Protein AF-A0A352RUY3-F1 (afdb_monomer_lite)

Structure (mmCIF, N/CA/C/O backbone):
data_AF-A0A352RUY3-F1
#
_entry.id   AF-A0A352RUY3-F1
#
loop_
_atom_site.group_PDB
_atom_site.id
_atom_site.type_symbol
_atom_site.label_atom_id
_atom_site.label_alt_id
_atom_site.label_comp_id
_atom_site.label_asym_id
_atom_site.label_entity_id
_atom_site.label_seq_id
_atom_site.pdbx_PDB_ins_code
_atom_site.Cartn_x
_atom_site.Cartn_y
_atom_site.Cartn_z
_atom_site.occupancy
_atom_site.B_iso_or_equiv
_atom_site.auth_seq_id
_atom_site.auth_comp_id
_atom_site.auth_asym_id
_atom_site.auth_atom_id
_atom_site.pdbx_PDB_model_num
ATOM 1 N N . TYR A 1 1 ? 2.647 -5.104 -7.781 1.00 88.69 1 TYR A N 1
ATOM 2 C CA . TYR A 1 1 ? 3.304 -6.382 -8.153 1.00 88.69 1 TYR A CA 1
ATOM 3 C C . TYR A 1 1 ? 2.282 -7.500 -8.209 1.00 88.69 1 TYR A C 1
ATOM 5 O O . TYR A 1 1 ? 1.164 -7.281 -7.760 1.00 88.69 1 TYR A O 1
ATOM 13 N N . ALA A 1 2 ? 2.640 -8.647 -8.791 1.00 91.00 2 ALA A N 1
ATOM 14 C CA . ALA A 1 2 ? 1.760 -9.812 -8.848 1.00 91.00 2 ALA A CA 1
ATOM 15 C C . ALA A 1 2 ? 1.557 -10.441 -7.457 1.00 91.00 2 ALA A C 1
ATOM 17 O O . ALA A 1 2 ? 2.426 -10.331 -6.588 1.00 91.00 2 ALA A O 1
ATOM 18 N N . THR A 1 3 ? 0.415 -11.103 -7.277 1.00 95.25 3 THR A N 1
ATOM 19 C CA . THR A 1 3 ? 0.076 -11.882 -6.079 1.00 95.25 3 THR A CA 1
ATOM 20 C C . THR A 1 3 ? 1.113 -12.979 -5.827 1.00 95.25 3 THR A C 1
ATOM 22 O O . THR A 1 3 ? 1.635 -13.568 -6.773 1.00 95.25 3 THR A O 1
ATOM 25 N N . GLY A 1 4 ? 1.441 -13.240 -4.560 1.00 94.44 4 GLY A N 1
ATOM 26 C CA . GLY A 1 4 ? 2.446 -14.233 -4.160 1.00 94.44 4 GLY A CA 1
ATOM 27 C C . GLY A 1 4 ? 3.906 -13.784 -4.313 1.00 94.44 4 GLY A C 1
ATOM 28 O O . GLY A 1 4 ? 4.810 -14.495 -3.882 1.00 94.44 4 GLY A O 1
ATOM 29 N N . GLY A 1 5 ? 4.165 -12.605 -4.888 1.00 94.19 5 GLY A N 1
ATOM 30 C CA . GLY A 1 5 ? 5.494 -11.992 -4.884 1.00 94.19 5 GLY A CA 1
ATOM 31 C C . GLY A 1 5 ? 5.880 -11.434 -3.508 1.00 94.19 5 GLY A C 1
ATOM 32 O O . GLY A 1 5 ? 5.030 -11.229 -2.643 1.00 94.19 5 GLY A O 1
ATOM 33 N N . THR A 1 6 ? 7.159 -11.106 -3.319 1.00 94.44 6 THR A N 1
ATOM 34 C CA . THR A 1 6 ? 7.689 -10.590 -2.039 1.00 94.44 6 THR A CA 1
ATOM 35 C C . THR A 1 6 ? 6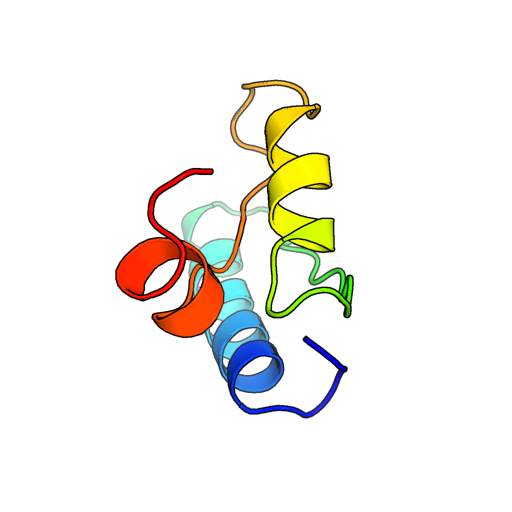.922 -9.372 -1.516 1.00 94.44 6 THR A C 1
ATOM 37 O O . THR A 1 6 ? 6.560 -9.333 -0.344 1.00 94.44 6 THR A O 1
ATOM 40 N N . THR A 1 7 ? 6.601 -8.403 -2.380 1.00 94.88 7 THR A N 1
ATOM 41 C CA . THR A 1 7 ? 5.808 -7.221 -1.999 1.00 94.88 7 THR A CA 1
ATOM 42 C C . THR A 1 7 ? 4.382 -7.574 -1.571 1.00 94.88 7 THR A C 1
ATOM 44 O O . THR A 1 7 ? 3.860 -6.945 -0.658 1.00 94.88 7 THR A O 1
ATOM 47 N N . ASP A 1 8 ? 3.747 -8.568 -2.199 1.00 96.75 8 ASP A N 1
ATOM 48 C CA . ASP A 1 8 ? 2.398 -9.010 -1.820 1.00 96.75 8 ASP A CA 1
ATOM 49 C C . ASP A 1 8 ? 2.406 -9.709 -0.456 1.00 96.75 8 ASP A C 1
ATOM 51 O O . ASP A 1 8 ? 1.578 -9.403 0.397 1.00 96.75 8 ASP A O 1
ATOM 55 N N . ILE A 1 9 ? 3.388 -10.583 -0.219 1.00 97.31 9 ILE A N 1
ATOM 56 C CA . ILE A 1 9 ? 3.558 -11.277 1.065 1.00 97.31 9 ILE A CA 1
ATOM 57 C C . ILE A 1 9 ? 3.751 -10.264 2.201 1.00 97.31 9 ILE A C 1
ATOM 59 O O . ILE A 1 9 ? 3.061 -10.338 3.218 1.00 97.31 9 ILE A O 1
ATOM 63 N N . LEU A 1 10 ? 4.639 -9.283 2.012 1.00 96.81 10 LEU A N 1
ATOM 64 C CA . LEU A 1 10 ? 4.865 -8.225 3.000 1.00 96.81 10 LEU A CA 1
ATOM 65 C C . LEU A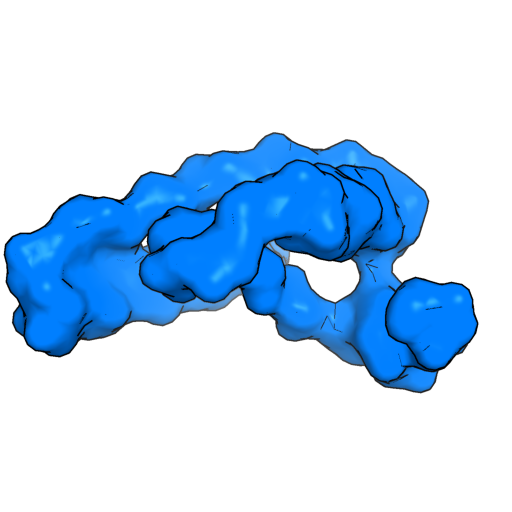 1 10 ? 3.618 -7.357 3.213 1.00 96.81 10 LEU A C 1
ATOM 67 O O . LEU A 1 10 ? 3.293 -7.033 4.353 1.00 96.81 10 LEU A O 1
ATOM 71 N N . ALA A 1 11 ? 2.890 -7.014 2.146 1.00 97.25 11 ALA A N 1
ATOM 72 C CA . ALA A 1 11 ? 1.656 -6.241 2.256 1.00 97.25 11 ALA A CA 1
ATOM 73 C C . ALA A 1 11 ? 0.586 -6.967 3.075 1.00 97.25 11 ALA A C 1
ATOM 75 O O . ALA A 1 11 ? -0.061 -6.340 3.908 1.00 97.25 11 ALA A O 1
ATOM 76 N N . ARG A 1 12 ? 0.436 -8.283 2.901 1.00 97.69 12 ARG A N 1
ATOM 77 C CA . ARG A 1 12 ? -0.516 -9.089 3.681 1.00 97.69 12 ARG A CA 1
ATOM 78 C C . ARG A 1 12 ? -0.138 -9.165 5.160 1.00 97.69 12 ARG A C 1
ATOM 80 O O . ARG A 1 12 ? -1.006 -8.975 6.004 1.00 97.69 12 ARG A O 1
ATOM 87 N N . ALA A 1 13 ? 1.143 -9.368 5.469 1.00 96.94 13 ALA A N 1
ATOM 88 C CA . ALA A 1 13 ? 1.626 -9.379 6.852 1.00 96.94 13 ALA A CA 1
ATOM 89 C C . ALA A 1 13 ? 1.447 -8.016 7.551 1.00 96.94 13 ALA A C 1
ATOM 91 O O . ALA A 1 13 ? 1.130 -7.954 8.739 1.00 96.94 13 ALA A O 1
ATOM 92 N N . LEU A 1 14 ? 1.629 -6.915 6.814 1.00 97.19 14 LEU A N 1
ATOM 93 C CA . LEU A 1 14 ? 1.381 -5.570 7.330 1.00 97.19 14 LEU A CA 1
ATOM 94 C C . LEU A 1 14 ? -0.119 -5.293 7.504 1.00 97.19 14 LEU A C 1
ATOM 96 O O . LEU A 1 14 ? -0.517 -4.707 8.505 1.00 97.19 14 LEU A O 1
ATOM 100 N N . ALA A 1 15 ? -0.952 -5.727 6.556 1.00 97.44 15 ALA A N 1
ATOM 101 C CA . ALA A 1 15 ? -2.400 -5.539 6.609 1.00 97.44 15 ALA A CA 1
ATOM 102 C C . ALA A 1 15 ? -3.030 -6.174 7.853 1.00 97.44 15 ALA A C 1
ATOM 104 O O . ALA A 1 15 ? -3.935 -5.582 8.432 1.00 97.44 15 ALA A O 1
ATOM 105 N N . GLU A 1 16 ? -2.536 -7.334 8.291 1.00 97.25 16 GLU A N 1
ATOM 106 C CA . GLU A 1 16 ? -2.992 -7.978 9.526 1.00 97.25 16 GLU A CA 1
ATOM 107 C C . GLU A 1 16 ? -2.746 -7.093 10.761 1.00 97.25 16 GLU A C 1
ATOM 109 O O . GLU A 1 16 ? -3.654 -6.874 11.565 1.00 97.25 16 GLU A O 1
ATOM 114 N N . GLN A 1 17 ? -1.547 -6.515 10.876 1.00 97.12 17 GLN A N 1
ATOM 115 C CA . GLN A 1 17 ? -1.190 -5.614 11.978 1.00 97.12 17 GLN A CA 1
ATOM 116 C C . GLN A 1 17 ? -1.968 -4.296 11.912 1.00 97.12 17 GLN A C 1
ATOM 118 O O . GLN A 1 17 ? -2.552 -3.871 12.908 1.00 97.12 17 GLN A O 1
ATOM 123 N N . LEU A 1 18 ? -2.053 -3.685 10.728 1.00 97.38 18 LEU A N 1
ATOM 124 C CA . LEU A 1 18 ? -2.822 -2.458 10.522 1.00 97.38 18 LEU A CA 1
ATOM 125 C C . LEU A 1 18 ? -4.301 -2.661 10.843 1.00 97.38 18 LEU A C 1
ATOM 127 O O . LEU A 1 18 ? -4.908 -1.803 11.473 1.00 97.38 18 LEU A O 1
ATOM 131 N N . ALA A 1 19 ? -4.884 -3.799 10.466 1.00 97.75 19 ALA A N 1
ATOM 132 C CA . ALA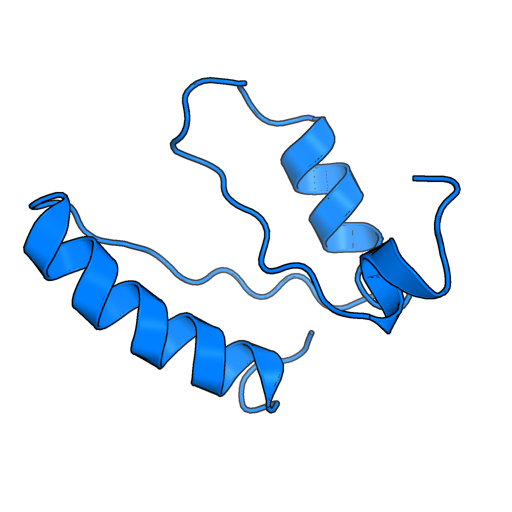 A 1 19 ? -6.274 -4.088 10.790 1.00 97.75 19 ALA A CA 1
ATOM 133 C C . ALA A 1 19 ? -6.507 -4.162 12.308 1.00 97.75 19 ALA A C 1
ATOM 135 O O . ALA A 1 19 ? -7.524 -3.674 12.811 1.00 97.75 19 ALA A O 1
ATOM 136 N N . ALA A 1 20 ? -5.549 -4.724 13.053 1.00 97.12 20 ALA A N 1
ATOM 137 C CA . ALA A 1 20 ? -5.608 -4.783 14.508 1.00 97.12 20 ALA A CA 1
ATOM 138 C C . ALA A 1 20 ? -5.505 -3.396 15.167 1.00 97.12 20 ALA A C 1
ATOM 140 O O . ALA A 1 20 ? -6.197 -3.155 16.162 1.00 97.12 20 ALA A O 1
ATOM 141 N N . GLU A 1 21 ? -4.688 -2.489 14.630 1.00 97.62 21 GLU A N 1
ATOM 142 C CA . GLU A 1 21 ? -4.529 -1.123 15.149 1.00 97.62 21 GLU A CA 1
ATOM 143 C C . GLU A 1 21 ? -5.694 -0.209 14.757 1.00 97.62 21 GLU A C 1
ATOM 145 O O . GLU A 1 21 ? -6.298 0.432 15.618 1.00 97.62 21 GLU A O 1
ATOM 150 N N . LEU A 1 22 ? -6.060 -0.203 13.475 1.00 96.50 22 LEU A N 1
ATOM 151 C CA . LEU A 1 22 ? -7.089 0.670 12.904 1.00 96.50 22 LEU A CA 1
ATOM 152 C C . LEU A 1 22 ? -8.515 0.223 13.242 1.00 96.50 22 LEU A C 1
ATOM 154 O O . LEU A 1 22 ? -9.457 0.987 13.050 1.00 96.50 22 LEU A O 1
ATOM 158 N N . LYS A 1 23 ? -8.692 -1.013 13.729 1.00 97.50 23 LYS A N 1
ATOM 159 C CA . LYS A 1 23 ? -10.009 -1.636 13.965 1.00 97.50 23 LYS A CA 1
ATOM 160 C C . LYS A 1 23 ? -10.886 -1.655 12.706 1.00 97.50 23 LYS A C 1
ATOM 162 O O . LYS A 1 23 ? -12.110 -1.590 12.785 1.00 97.50 23 LYS A O 1
ATOM 167 N N . GLN A 1 24 ? -10.248 -1.765 11.546 1.00 96.88 24 GLN A N 1
ATOM 168 C CA . GLN A 1 24 ? -10.876 -1.789 10.229 1.00 96.88 24 GLN A CA 1
ATOM 169 C C . GLN A 1 24 ? -10.214 -2.858 9.361 1.00 96.88 24 GLN A C 1
ATOM 171 O O . GLN A 1 24 ? -9.039 -3.171 9.532 1.00 96.88 24 GLN A O 1
ATOM 176 N N . SER A 1 25 ? -10.957 -3.435 8.419 1.00 96.69 25 SER A N 1
ATOM 177 C CA . SER A 1 25 ? -10.381 -4.384 7.465 1.00 96.69 25 SER A CA 1
ATOM 178 C C . SER A 1 25 ? -9.452 -3.668 6.487 1.00 96.69 25 SER A C 1
ATOM 180 O O . SER A 1 25 ? -9.837 -2.671 5.882 1.00 96.69 25 SER A O 1
ATOM 182 N N . VAL A 1 26 ? -8.256 -4.218 6.281 1.00 97.81 26 VAL A N 1
ATOM 183 C CA . VAL A 1 26 ? -7.303 -3.739 5.274 1.00 97.81 26 VAL A CA 1
ATOM 184 C C . VAL A 1 26 ? -7.312 -4.707 4.096 1.00 97.81 26 VAL A C 1
ATOM 186 O O . VAL A 1 26 ? -6.966 -5.879 4.240 1.00 97.81 26 VAL A O 1
ATOM 189 N N . ILE A 1 27 ? -7.741 -4.228 2.929 1.00 97.56 27 ILE A N 1
ATOM 190 C CA . ILE A 1 27 ? -7.887 -5.048 1.722 1.00 97.56 27 ILE A CA 1
ATOM 191 C C . ILE A 1 27 ? -6.659 -4.880 0.828 1.00 97.56 27 ILE A C 1
ATOM 193 O O . ILE A 1 27 ? -6.287 -3.766 0.469 1.00 97.56 27 ILE A O 1
ATOM 197 N N . ILE A 1 28 ? -6.039 -5.998 0.440 1.00 97.75 28 ILE A N 1
ATOM 198 C CA . ILE A 1 28 ? -4.904 -6.002 -0.488 1.00 97.75 28 ILE A CA 1
ATOM 199 C C . ILE A 1 28 ? -5.402 -6.134 -1.926 1.00 97.75 28 ILE A C 1
ATOM 201 O O . ILE A 1 28 ? -5.913 -7.185 -2.316 1.00 97.75 28 ILE A O 1
ATOM 205 N N . GLU A 1 29 ? -5.184 -5.090 -2.727 1.00 97.06 29 GLU A N 1
ATOM 206 C CA . GLU A 1 29 ? -5.439 -5.087 -4.167 1.00 97.06 29 GLU A CA 1
ATOM 207 C C . GLU A 1 29 ? -4.117 -5.088 -4.954 1.00 97.06 29 GLU A C 1
ATOM 209 O O . GLU A 1 29 ? -3.326 -4.142 -4.910 1.00 97.06 29 GLU A O 1
ATOM 214 N N . ASN A 1 30 ? -3.851 -6.159 -5.706 1.00 96.69 30 ASN A N 1
ATOM 215 C CA . ASN A 1 30 ? -2.652 -6.247 -6.534 1.00 96.69 30 ASN A CA 1
ATOM 216 C C . ASN A 1 30 ? -2.891 -5.616 -7.913 1.00 96.69 30 ASN A C 1
ATOM 218 O O . ASN A 1 30 ? -3.573 -6.187 -8.758 1.00 96.69 30 ASN A O 1
ATOM 222 N N . ARG A 1 31 ? -2.239 -4.479 -8.180 1.00 95.44 31 ARG A N 1
ATOM 223 C CA . ARG A 1 31 ? -2.182 -3.840 -9.508 1.00 95.44 31 ARG A CA 1
ATOM 224 C C . ARG A 1 31 ? -0.767 -3.976 -10.099 1.00 95.44 31 ARG A C 1
ATOM 226 O O . ARG A 1 31 ? 0.098 -3.137 -9.836 1.00 95.44 31 ARG A O 1
ATOM 233 N N . PRO A 1 32 ? -0.433 -5.089 -10.784 1.00 93.38 32 PRO A N 1
ATOM 234 C CA . PRO A 1 32 ? 0.878 -5.270 -11.409 1.00 93.38 32 PRO A CA 1
ATOM 235 C C . PRO A 1 32 ? 1.046 -4.384 -12.654 1.00 93.38 32 PRO A C 1
ATOM 237 O O . PRO A 1 32 ? 0.075 -4.052 -13.323 1.00 93.38 32 PRO A O 1
ATOM 240 N N . GLY A 1 33 ? 2.293 -4.040 -12.987 1.00 91.62 33 GLY A N 1
ATOM 241 C CA . GLY A 1 33 ? 2.629 -3.283 -14.199 1.00 91.62 33 GLY A CA 1
ATOM 242 C C . GLY A 1 33 ? 3.636 -2.160 -13.951 1.00 91.62 33 GLY A C 1
ATOM 243 O O . GLY A 1 33 ? 3.739 -1.648 -12.835 1.00 91.62 33 GLY A O 1
ATOM 244 N N . ALA A 1 34 ? 4.394 -1.811 -14.998 1.00 90.44 34 ALA A N 1
ATOM 245 C CA . ALA A 1 34 ? 5.315 -0.669 -15.050 1.00 90.44 34 ALA A CA 1
ATOM 246 C C . ALA A 1 34 ? 6.182 -0.484 -13.785 1.00 90.44 34 ALA A C 1
ATOM 248 O O . ALA A 1 34 ? 6.241 0.602 -13.223 1.00 90.44 34 ALA A O 1
ATOM 249 N N . ALA A 1 35 ?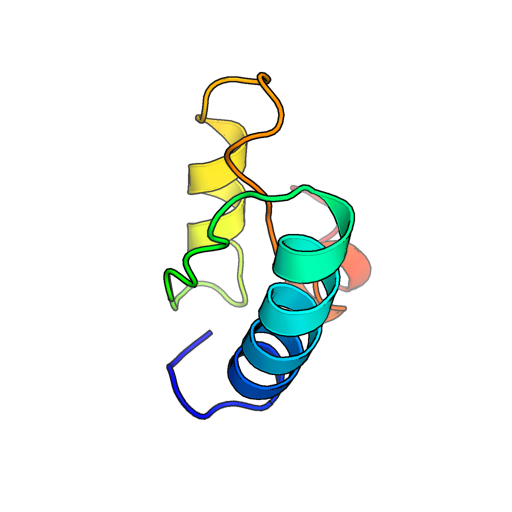 6.792 -1.566 -13.284 1.00 89.25 35 ALA A N 1
ATOM 250 C CA . ALA A 1 35 ? 7.632 -1.563 -12.076 1.00 89.25 35 ALA A CA 1
ATOM 251 C C . ALA A 1 35 ? 6.985 -0.956 -10.803 1.00 89.25 35 ALA A C 1
ATOM 253 O O . ALA A 1 35 ? 7.696 -0.560 -9.879 1.00 89.25 35 ALA A O 1
ATOM 254 N N . GLY A 1 36 ? 5.648 -0.930 -10.731 1.00 90.38 36 GLY A N 1
ATOM 255 C CA . GLY A 1 36 ? 4.872 -0.341 -9.633 1.00 90.38 36 GLY A CA 1
ATOM 256 C C . GLY A 1 36 ? 4.111 0.931 -10.019 1.00 90.38 36 GLY A C 1
ATOM 257 O O . GLY A 1 36 ? 3.155 1.283 -9.331 1.00 90.38 36 GLY A O 1
ATOM 258 N N . ASN A 1 37 ? 4.448 1.565 -11.145 1.00 90.88 37 ASN A N 1
ATOM 259 C CA . ASN A 1 37 ? 3.871 2.853 -11.541 1.00 90.88 37 ASN A CA 1
ATOM 260 C C . ASN A 1 37 ? 2.361 2.780 -11.806 1.00 90.88 37 ASN A C 1
ATOM 262 O O . ASN A 1 37 ? 1.653 3.746 -11.551 1.00 90.88 37 ASN A O 1
ATOM 266 N N . ALA A 1 38 ? 1.846 1.642 -12.284 1.00 93.25 38 ALA A N 1
ATOM 267 C CA . ALA A 1 38 ? 0.410 1.480 -12.531 1.00 93.25 38 ALA A CA 1
ATOM 268 C C . ALA A 1 38 ? -0.418 1.617 -11.239 1.00 93.25 38 ALA A C 1
ATOM 270 O O . ALA A 1 38 ? -1.476 2.240 -11.229 1.00 93.25 38 ALA A O 1
ATOM 271 N N . ALA A 1 39 ? 0.083 1.055 -10.139 1.00 94.44 39 ALA A N 1
ATOM 272 C CA . ALA A 1 39 ? -0.540 1.170 -8.829 1.00 94.44 39 ALA A CA 1
ATOM 273 C C . ALA A 1 39 ? -0.315 2.561 -8.216 1.00 94.44 39 ALA A C 1
ATOM 275 O O . ALA A 1 39 ? -1.247 3.124 -7.653 1.00 94.44 39 ALA A O 1
ATOM 276 N N . ALA A 1 40 ? 0.880 3.140 -8.380 1.00 94.69 40 ALA A N 1
ATOM 277 C CA . ALA A 1 40 ? 1.166 4.499 -7.919 1.00 94.69 40 ALA A CA 1
ATOM 278 C C . ALA A 1 40 ? 0.237 5.535 -8.580 1.00 94.69 40 ALA A C 1
ATOM 280 O O . ALA A 1 40 ? -0.371 6.338 -7.880 1.00 94.69 40 ALA A O 1
ATOM 281 N N . ALA A 1 41 ? 0.038 5.455 -9.901 1.00 94.31 41 ALA A N 1
ATOM 282 C CA . ALA A 1 41 ? -0.878 6.331 -10.636 1.00 94.31 41 ALA A CA 1
ATOM 283 C C . ALA A 1 41 ? -2.341 6.171 -10.186 1.00 94.31 41 ALA A C 1
ATOM 285 O O . ALA A 1 41 ? -3.076 7.152 -10.110 1.00 94.31 41 ALA A O 1
ATOM 286 N N . TYR A 1 42 ? -2.767 4.947 -9.857 1.00 96.06 42 TYR A N 1
ATOM 287 C CA . TYR A 1 42 ? -4.101 4.703 -9.302 1.00 96.06 42 TYR A CA 1
ATOM 288 C C . TYR A 1 42 ? -4.280 5.383 -7.936 1.00 96.06 42 TYR A C 1
ATOM 290 O O . TYR A 1 42 ? -5.264 6.091 -7.724 1.00 96.06 42 TYR A O 1
ATOM 298 N N . VAL A 1 43 ? -3.312 5.222 -7.025 1.00 95.88 43 VAL A N 1
ATOM 299 C CA . VAL A 1 43 ? -3.366 5.861 -5.699 1.00 95.88 43 VAL A CA 1
ATOM 300 C C . VAL A 1 43 ? -3.286 7.383 -5.812 1.00 95.88 43 VAL A C 1
ATOM 302 O O . VAL A 1 43 ? -4.032 8.075 -5.130 1.00 95.88 43 VAL A O 1
ATOM 305 N N . GLN A 1 44 ? -2.470 7.914 -6.726 1.00 95.25 44 GLN A N 1
ATOM 306 C CA . GLN A 1 44 ? -2.378 9.353 -6.996 1.00 95.25 44 GLN A CA 1
ATOM 307 C C . GLN A 1 44 ? -3.725 9.974 -7.407 1.00 95.25 44 GLN A C 1
ATOM 309 O O . GLN A 1 44 ? -3.994 11.126 -7.083 1.00 95.25 44 GLN A O 1
ATOM 314 N N . GLN A 1 45 ? -4.566 9.225 -8.125 1.00 96.19 45 GLN A N 1
ATOM 315 C CA . GLN A 1 45 ? -5.892 9.672 -8.571 1.00 96.19 45 GLN A CA 1
ATOM 316 C C . GLN A 1 45 ? -7.004 9.397 -7.547 1.00 96.19 45 GLN A C 1
ATOM 318 O O . GLN A 1 45 ? -8.147 9.797 -7.762 1.00 96.19 45 GLN A O 1
ATOM 323 N N . SER A 1 46 ? -6.696 8.689 -6.459 1.00 97.25 46 SER A N 1
ATOM 324 C CA . SER A 1 46 ? -7.671 8.333 -5.430 1.00 97.25 46 SER A CA 1
ATOM 325 C C . SER A 1 46 ? -7.955 9.507 -4.491 1.00 97.25 46 SER A C 1
ATOM 327 O O . SER A 1 46 ? -7.197 10.475 -4.422 1.00 97.25 46 SER A O 1
ATOM 329 N N . ALA A 1 47 ? -9.067 9.431 -3.755 1.00 97.88 47 ALA A N 1
ATOM 330 C CA . ALA A 1 47 ? -9.394 10.442 -2.758 1.00 97.88 47 ALA A CA 1
ATOM 331 C C . ALA A 1 47 ? -8.289 10.510 -1.679 1.00 97.88 47 ALA A C 1
ATOM 333 O O . ALA A 1 47 ? -7.864 9.465 -1.179 1.00 97.88 47 ALA A O 1
ATOM 334 N N . PRO A 1 48 ? -7.821 11.709 -1.286 1.00 97.06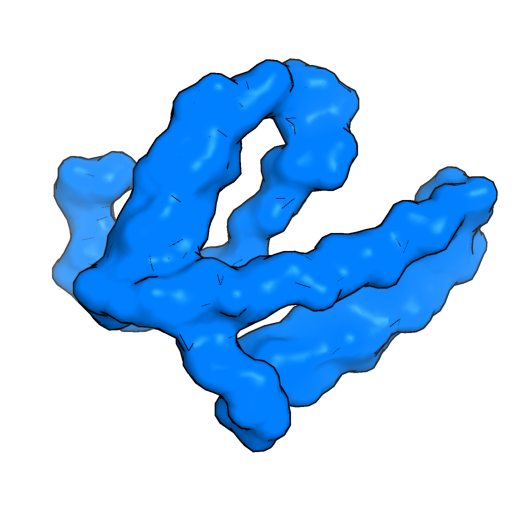 48 PRO A N 1
ATOM 335 C CA . PRO A 1 48 ? -6.797 11.875 -0.254 1.00 97.06 48 PRO A CA 1
ATOM 336 C C . PRO A 1 48 ? -7.401 11.764 1.159 1.00 97.06 48 PRO A C 1
ATOM 338 O O . PRO A 1 48 ? -7.224 12.645 1.997 1.00 97.06 48 PRO A O 1
ATOM 341 N N . ASP A 1 49 ? -8.160 10.699 1.414 1.00 97.19 49 ASP A N 1
ATOM 342 C CA . ASP A 1 49 ? -8.916 10.456 2.652 1.00 97.19 49 ASP A CA 1
ATOM 343 C C . ASP A 1 49 ? -8.266 9.412 3.579 1.00 97.19 49 ASP A C 1
ATOM 345 O O . ASP A 1 49 ? -8.773 9.136 4.665 1.00 97.19 49 ASP A O 1
ATOM 349 N N . GLY A 1 50 ? -7.127 8.851 3.164 1.00 95.12 50 GLY A N 1
ATOM 350 C CA . GLY A 1 50 ? -6.360 7.862 3.921 1.00 95.12 50 GLY A CA 1
ATOM 351 C C . GLY A 1 50 ? -6.811 6.410 3.735 1.00 95.12 50 GLY A C 1
ATOM 352 O O . GLY A 1 50 ? -6.153 5.520 4.269 1.00 95.12 50 GLY A O 1
ATOM 353 N N . TYR A 1 51 ? -7.865 6.136 2.959 1.00 96.75 51 TYR A N 1
ATOM 354 C CA . TYR A 1 51 ? -8.358 4.767 2.738 1.00 96.75 51 TYR A CA 1
ATOM 355 C C . TYR A 1 51 ? -7.684 4.048 1.568 1.00 96.75 51 TYR A C 1
ATOM 357 O O . TYR A 1 51 ? -7.745 2.821 1.478 1.00 96.75 51 TYR A O 1
ATOM 365 N N . THR A 1 52 ? -7.014 4.790 0.683 1.00 97.31 52 THR A N 1
ATOM 366 C CA . THR A 1 52 ? -6.230 4.213 -0.413 1.00 97.31 52 THR A CA 1
ATOM 367 C C . THR A 1 52 ? -4.746 4.428 -0.159 1.00 97.31 52 THR A C 1
ATOM 369 O O . THR A 1 52 ? -4.245 5.547 -0.232 1.00 97.31 52 THR A O 1
ATOM 372 N N . LEU A 1 53 ? -4.037 3.340 0.137 1.00 95.69 53 LEU A N 1
ATOM 373 C CA . LEU A 1 53 ? -2.610 3.350 0.451 1.00 95.69 53 LEU A CA 1
ATOM 374 C C . LEU A 1 53 ? -1.810 2.616 -0.626 1.00 95.69 53 LEU A C 1
ATOM 376 O O . LEU A 1 53 ? -2.293 1.670 -1.251 1.00 95.69 53 LEU A O 1
ATOM 380 N N . PHE A 1 54 ? -0.557 3.028 -0.816 1.00 95.88 54 PHE A N 1
ATOM 381 C CA . PHE A 1 54 ? 0.360 2.407 -1.766 1.00 95.88 54 PHE A CA 1
ATOM 382 C C . PHE A 1 54 ? 1.531 1.723 -1.052 1.00 95.88 54 PHE A C 1
ATOM 384 O O . PHE A 1 54 ? 2.250 2.346 -0.273 1.00 95.88 54 PHE A O 1
ATOM 391 N N . MET A 1 55 ? 1.765 0.446 -1.367 1.00 95.44 55 MET A N 1
ATOM 392 C CA . MET A 1 55 ? 2.965 -0.273 -0.933 1.00 95.44 55 MET A CA 1
ATOM 393 C C . MET A 1 55 ? 4.151 0.099 -1.831 1.00 95.44 55 MET A C 1
ATOM 395 O O . MET A 1 55 ? 4.379 -0.523 -2.875 1.00 95.44 55 MET A O 1
ATOM 399 N N . ALA A 1 56 ? 4.898 1.122 -1.418 1.00 92.81 56 ALA A N 1
ATOM 400 C CA . ALA A 1 56 ? 6.070 1.598 -2.136 1.00 92.81 56 ALA A CA 1
AT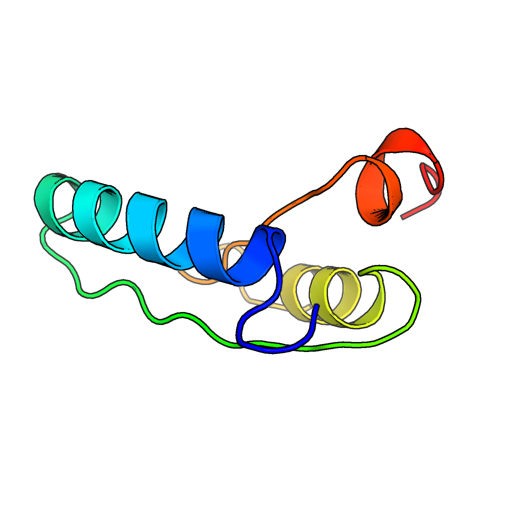OM 401 C C . ALA A 1 56 ? 7.270 0.653 -2.003 1.00 92.81 56 ALA A C 1
ATOM 403 O O . ALA A 1 56 ? 7.520 0.029 -0.974 1.00 92.81 56 ALA A O 1
ATOM 404 N N . THR A 1 57 ? 8.047 0.577 -3.077 1.00 91.31 57 THR A N 1
ATOM 405 C CA . THR A 1 57 ? 9.298 -0.182 -3.159 1.00 91.31 57 THR A CA 1
ATOM 406 C C . THR A 1 57 ? 10.407 0.672 -3.761 1.00 91.31 57 THR A C 1
ATOM 408 O O . THR A 1 57 ? 10.141 1.677 -4.430 1.00 91.31 57 THR A O 1
ATOM 411 N N . VAL A 1 58 ? 11.654 0.209 -3.632 1.00 88.81 58 VAL A N 1
ATOM 412 C CA . VAL A 1 58 ? 12.822 0.850 -4.254 1.00 88.81 58 VAL A CA 1
ATOM 413 C C . VAL A 1 58 ? 12.656 1.012 -5.767 1.00 88.81 58 VAL A C 1
ATOM 415 O O . VAL A 1 58 ? 13.006 2.063 -6.289 1.00 88.81 58 VAL A O 1
ATOM 418 N N . SER A 1 59 ? 12.079 0.050 -6.498 1.00 85.56 59 SER A N 1
ATOM 419 C CA . SER A 1 59 ? 11.914 0.239 -7.949 1.00 85.56 59 SER A CA 1
ATOM 420 C C . SER A 1 59 ? 10.882 1.313 -8.291 1.00 85.56 59 SER A C 1
ATOM 422 O O . SER A 1 59 ? 11.067 2.023 -9.271 1.00 85.56 59 SER A O 1
ATOM 424 N N . SER A 1 60 ? 9.820 1.444 -7.489 1.00 83.19 60 SER A N 1
ATOM 425 C CA . SER A 1 60 ? 8.756 2.423 -7.740 1.00 83.19 60 SER A CA 1
ATOM 426 C C . SER A 1 60 ? 9.108 3.852 -7.314 1.00 83.19 60 SER A C 1
ATOM 428 O O . SER A 1 60 ? 8.673 4.772 -7.984 1.00 83.19 60 SER A O 1
ATOM 430 N N . HIS A 1 61 ? 9.864 4.038 -6.222 1.00 87.56 61 HIS A N 1
ATOM 431 C CA . HIS A 1 61 ? 10.097 5.359 -5.603 1.00 87.56 61 HIS A CA 1
ATOM 432 C C . HIS A 1 61 ? 11.581 5.688 -5.352 1.00 87.56 61 HIS A C 1
ATOM 434 O O . HIS A 1 61 ? 11.915 6.828 -5.057 1.00 87.56 61 HIS A O 1
ATOM 440 N N . GLY A 1 62 ? 12.488 4.712 -5.457 1.00 83.25 62 GLY A N 1
ATOM 441 C CA . GLY A 1 62 ? 13.936 4.933 -5.328 1.00 83.25 62 GLY A CA 1
ATOM 442 C C . GLY A 1 62 ? 14.657 5.035 -6.676 1.00 83.25 62 GLY A C 1
ATOM 443 O O . GLY A 1 62 ? 15.538 5.869 -6.842 1.00 83.25 62 GLY A O 1
ATOM 444 N N . ILE A 1 63 ? 14.280 4.192 -7.643 1.00 83.19 63 ILE A N 1
ATOM 445 C CA . ILE A 1 63 ? 14.867 4.151 -8.996 1.00 83.19 63 ILE A CA 1
ATOM 446 C C . ILE A 1 63 ? 14.081 5.030 -9.970 1.00 83.19 63 ILE A C 1
ATOM 448 O O . ILE A 1 63 ? 14.671 5.619 -10.872 1.00 83.19 63 ILE A O 1
ATOM 452 N N . ASN A 1 64 ? 12.764 5.136 -9.782 1.00 75.12 64 ASN A N 1
ATOM 453 C CA . ASN A 1 64 ? 11.898 5.996 -10.578 1.00 75.12 64 ASN A CA 1
ATOM 454 C C . ASN A 1 64 ? 11.390 7.192 -9.746 1.00 75.12 64 ASN A C 1
ATOM 456 O O . ASN A 1 64 ? 10.229 7.204 -9.350 1.00 75.12 64 ASN A O 1
ATOM 460 N N . PRO A 1 65 ? 12.243 8.188 -9.441 1.00 60.31 65 PRO A N 1
ATOM 461 C CA . PRO A 1 65 ? 11.890 9.298 -8.555 1.00 60.31 65 PRO A CA 1
ATOM 462 C C . PRO A 1 65 ? 10.979 10.350 -9.207 1.00 60.31 65 PRO A C 1
ATOM 464 O O . PRO A 1 65 ? 10.599 11.303 -8.540 1.00 60.31 65 PRO A O 1
ATOM 467 N N . ALA A 1 66 ? 10.687 10.233 -10.508 1.00 63.25 66 ALA A N 1
ATOM 468 C CA . ALA A 1 66 ? 9.936 11.231 -11.275 1.00 63.25 66 ALA A CA 1
ATOM 469 C C . ALA A 1 66 ? 8.408 11.024 -11.249 1.00 63.25 66 ALA A C 1
ATOM 471 O O . ALA A 1 66 ? 7.704 11.618 -12.066 1.00 63.25 66 ALA A O 1
ATOM 472 N N . LEU A 1 67 ? 7.914 10.163 -10.355 1.00 54.78 67 LEU A N 1
ATOM 473 C CA . LEU A 1 67 ? 6.492 10.065 -10.023 1.00 54.78 67 LEU A CA 1
ATOM 474 C C . LEU A 1 67 ? 6.119 11.060 -8.924 1.00 54.78 67 LEU A C 1
ATOM 476 O O . LEU A 1 67 ? 6.889 11.154 -7.943 1.00 54.78 67 LEU A O 1
#

pLDDT: mean 92.61, std 8.45, range [54.78, 97.88]

Radius of gyration: 12.21 Å; chains: 1; bounding box: 26×26×30 Å

Secondary structure (DSSP, 8-state):
--TTSHHHHHHHHHHHHHHHHHTS---------GGGHHHHHHHHTS-SSSSS-----IIIIIS-TT-

Foldseek 3Di:
DDDPDPLNVVQVVVQVVCCVVVVHHQDDDDDDDDQQVRLVVVLVPDDPPPNRDGSDDCSRCVVCVVD

Sequence (67 aa):
YATGGTTDILARALAEQLAAELKQSVIIENRPGAAGNAAAAYVQQSAPDGYTLFMATVSSHGINPAL